Protein AF-A0AA42B301-F1 (afdb_monomer)

Foldseek 3Di:
DPPPLPAQFPVRVVVDPDPDHDHDWDFPDKDPVVPFWAWADLVPRDGWDDDDQWTADPVVRDTCNPVPCSVRTDIKTFIWTWIDDPPDIDIDTDIPVRVVVVVPDPPPD

InterPro domains:
  IPR012340 Nucleic acid-binding, OB-fold [G3DSA:2.40.50.140] (7-107)
  IPR012340 Nucleic acid-binding, OB-fold [SSF50249] (20-103)
  IPR013955 Replication factor A, C-terminal [PF08646] (23-102)

Secondary structure (DSSP, 8-state):
---------HHHHTT---S------EEEEE-GGG-SEEEE-TTT-PBPBS-TT--EETTTTEESTTTTSGGGPEEEE-EEEEEE-SS-EEEEEE-HHHHHHHHTS----

Sequence (109 aa):
VKYGMISITISMIVRAAANVIMCNATATNLLLDCGWYYQACPRCSKKVAGDSDDLWCTKCETKSHNNHVCYLIRCRFLVRFEVQDHTDTAIFVALDSEVQNLVRQPQLS

Organism: Papaver nudicaule (NCBI:txid74823)

Structure (mmCIF, N/CA/C/O backbone):
data_AF-A0AA42B301-F1
#
_entry.id   AF-A0AA42B301-F1
#
loop_
_atom_site.group_PDB
_atom_site.id
_atom_site.type_symbol
_atom_site.label_atom_id
_atom_site.label_alt_id
_atom_site.label_comp_id
_atom_site.label_asym_id
_atom_site.label_entity_id
_atom_site.label_seq_id
_atom_site.pdbx_PDB_ins_code
_atom_site.Cartn_x
_atom_site.Cartn_y
_atom_site.Cartn_z
_atom_site.occupancy
_atom_site.B_iso_or_equiv
_atom_site.auth_seq_id
_atom_site.auth_comp_id
_atom_site.auth_asym_id
_atom_site.auth_atom_id
_atom_site.pdbx_PDB_model_num
ATOM 1 N N . VAL A 1 1 ? -32.613 5.844 1.150 1.00 37.06 1 VAL A N 1
ATOM 2 C CA . VAL A 1 1 ? -32.156 4.643 1.887 1.00 37.06 1 VAL A CA 1
ATOM 3 C C . VAL A 1 1 ? -31.275 5.122 3.032 1.00 37.06 1 VAL A C 1
ATOM 5 O O . VAL A 1 1 ? -30.225 5.685 2.760 1.00 37.06 1 VAL A O 1
ATOM 8 N N . LYS A 1 2 ? -31.735 5.039 4.288 1.00 34.16 2 LYS A N 1
ATOM 9 C CA . LYS A 1 2 ? -30.883 5.333 5.450 1.00 34.16 2 LYS A CA 1
ATOM 10 C C . LYS A 1 2 ? -29.973 4.122 5.631 1.00 34.16 2 LYS A C 1
ATOM 12 O O . LYS A 1 2 ? -30.448 3.088 6.089 1.00 34.16 2 LYS A O 1
ATOM 17 N N . TYR A 1 3 ? -28.714 4.214 5.214 1.00 45.25 3 TYR A N 1
ATOM 18 C CA . TYR A 1 3 ? -27.721 3.227 5.622 1.00 45.25 3 TYR A CA 1
ATOM 19 C C . TYR A 1 3 ? -27.579 3.365 7.138 1.00 45.25 3 TYR A C 1
ATOM 21 O O . TYR A 1 3 ? -27.012 4.340 7.625 1.00 45.25 3 TYR A O 1
ATOM 29 N N . GLY A 1 4 ? -28.181 2.445 7.891 1.00 44.12 4 GLY A N 1
ATOM 30 C CA . GLY A 1 4 ? -27.814 2.255 9.285 1.00 44.12 4 GLY A CA 1
ATOM 31 C C . GLY A 1 4 ? -26.350 1.851 9.278 1.00 44.12 4 GLY A C 1
ATOM 32 O O . GLY A 1 4 ? -26.024 0.736 8.883 1.00 44.12 4 GLY A O 1
ATOM 33 N N . MET A 1 5 ? -25.468 2.792 9.598 1.00 48.50 5 MET A N 1
ATOM 34 C CA . MET A 1 5 ? -24.037 2.552 9.678 1.00 48.50 5 MET A CA 1
ATOM 35 C C . MET A 1 5 ? -23.813 1.701 10.928 1.00 48.50 5 MET A C 1
ATOM 37 O O . MET A 1 5 ? -23.616 2.220 12.023 1.00 48.50 5 MET A O 1
ATOM 41 N N . ILE A 1 6 ? -23.958 0.382 10.788 1.00 57.16 6 ILE A N 1
ATOM 42 C CA . ILE A 1 6 ? -23.476 -0.558 11.794 1.00 57.16 6 ILE A CA 1
ATOM 43 C C . ILE A 1 6 ? -21.975 -0.288 11.855 1.00 57.16 6 ILE A C 1
ATOM 45 O O . ILE A 1 6 ? -21.273 -0.527 10.875 1.00 57.16 6 ILE A O 1
ATOM 49 N N . SER A 1 7 ? -21.507 0.317 12.946 1.00 64.69 7 SER A N 1
ATOM 50 C CA . SER A 1 7 ? -20.090 0.617 13.133 1.00 64.69 7 SER A CA 1
ATOM 51 C C . SER A 1 7 ? -19.358 -0.706 13.327 1.00 64.69 7 SER A C 1
ATOM 53 O O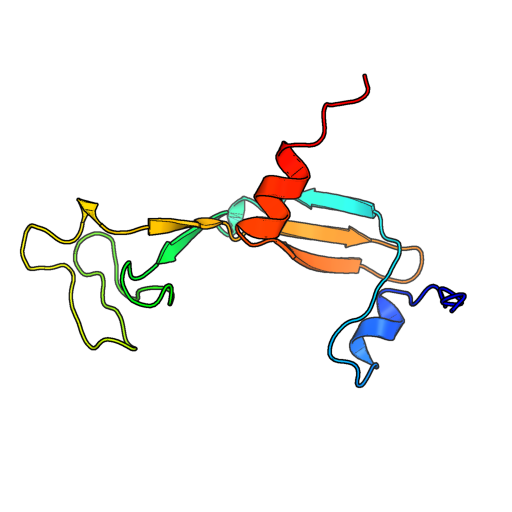 . SER A 1 7 ? -19.299 -1.226 14.438 1.00 64.69 7 SER A O 1
ATOM 55 N N . ILE A 1 8 ? -18.875 -1.287 12.231 1.00 78.81 8 ILE A N 1
ATOM 56 C CA . ILE A 1 8 ? -18.087 -2.517 12.255 1.00 78.81 8 ILE A CA 1
ATOM 57 C C . ILE A 1 8 ? -16.704 -2.157 12.797 1.00 78.81 8 ILE A C 1
ATOM 59 O O . ILE A 1 8 ? -16.091 -1.195 12.336 1.00 78.81 8 ILE A O 1
ATOM 63 N N . THR A 1 9 ? -16.238 -2.897 13.799 1.00 86.06 9 THR A N 1
ATOM 64 C CA . THR A 1 9 ? -14.923 -2.698 14.418 1.00 86.06 9 THR A CA 1
ATOM 65 C C . THR A 1 9 ? -13.843 -3.481 13.678 1.00 86.06 9 THR A C 1
ATOM 67 O O . THR A 1 9 ? -14.140 -4.419 12.932 1.00 86.06 9 THR A O 1
ATOM 70 N N . ILE A 1 10 ? -12.576 -3.136 13.893 1.00 86.75 10 ILE A N 1
ATOM 71 C CA . ILE A 1 10 ? -11.428 -3.788 13.252 1.00 86.75 10 ILE A CA 1
ATOM 72 C C . ILE A 1 10 ? -11.426 -5.297 13.532 1.00 86.75 10 ILE A C 1
ATOM 74 O O . ILE A 1 10 ? -11.303 -6.099 12.604 1.00 86.75 10 ILE A O 1
ATOM 78 N N . SER A 1 11 ? -11.687 -5.702 14.776 1.00 84.88 11 SER A N 1
ATOM 79 C CA . SER A 1 11 ? -11.802 -7.119 15.164 1.00 84.88 11 SER A CA 1
ATOM 80 C C . SER A 1 11 ? -12.920 -7.885 14.434 1.00 84.88 11 SER A C 1
ATOM 82 O O . SER A 1 11 ? -12.866 -9.113 14.317 1.00 84.88 11 SER A O 1
ATOM 84 N N . MET A 1 12 ? -13.940 -7.191 13.919 1.00 83.12 12 MET A N 1
ATOM 85 C CA . MET A 1 12 ? -15.030 -7.788 13.143 1.00 83.12 12 MET A CA 1
ATOM 86 C C . MET A 1 12 ? -14.708 -7.871 11.645 1.00 83.12 12 MET A C 1
ATOM 88 O O . MET A 1 12 ? -15.212 -8.781 10.983 1.00 83.12 12 MET A O 1
ATOM 92 N N . ILE A 1 13 ? -13.846 -6.991 11.112 1.00 82.75 13 ILE A N 1
ATOM 93 C CA . ILE A 1 13 ? -13.430 -7.002 9.695 1.00 82.75 13 ILE A CA 1
ATOM 94 C C . ILE A 1 13 ? -12.852 -8.366 9.317 1.00 82.75 13 ILE A C 1
ATOM 96 O O . ILE A 1 13 ? -13.240 -8.935 8.299 1.00 82.75 13 ILE A O 1
ATOM 100 N N . VAL A 1 14 ? -11.986 -8.936 10.159 1.00 70.19 14 VAL A N 1
ATOM 101 C CA . VAL A 1 14 ? -11.309 -10.214 9.865 1.00 70.19 14 VAL A CA 1
ATOM 102 C C . VAL A 1 14 ? -12.261 -11.412 9.778 1.00 70.19 14 VAL A C 1
ATOM 104 O O . VAL A 1 14 ? -11.879 -12.469 9.284 1.00 70.19 14 VAL A O 1
ATOM 107 N N . ARG A 1 15 ? -13.502 -11.267 10.260 1.00 77.00 15 ARG A N 1
ATOM 108 C CA . ARG A 1 15 ? -14.519 -12.331 10.293 1.00 77.00 15 ARG A CA 1
ATOM 109 C C . ARG A 1 15 ? -15.621 -12.139 9.256 1.00 77.00 15 ARG A C 1
ATOM 111 O O . ARG A 1 15 ? -16.510 -12.981 9.144 1.00 77.00 15 ARG A O 1
ATOM 118 N N . ALA A 1 16 ? -15.612 -11.021 8.542 1.00 78.31 16 ALA A N 1
ATOM 119 C CA . ALA A 1 16 ? -16.691 -10.648 7.650 1.00 78.31 16 ALA A CA 1
ATOM 120 C C . ALA A 1 16 ? -16.506 -11.246 6.248 1.00 78.31 16 ALA A C 1
ATOM 122 O O . ALA A 1 16 ? -15.419 -11.237 5.680 1.00 78.31 16 ALA A O 1
ATOM 123 N N . ALA A 1 17 ? -17.607 -11.712 5.656 1.00 76.25 17 ALA A N 1
ATOM 124 C CA . ALA A 1 17 ? -17.660 -12.219 4.282 1.00 76.25 17 ALA A CA 1
ATOM 125 C C . ALA A 1 17 ? -18.121 -11.133 3.287 1.00 76.25 17 ALA A C 1
ATOM 127 O O . ALA A 1 17 ? -18.932 -11.393 2.399 1.00 76.25 17 ALA A O 1
ATOM 128 N N . ALA A 1 18 ? -17.664 -9.891 3.475 1.00 78.00 18 ALA A N 1
ATOM 129 C CA . ALA A 1 18 ? -18.046 -8.744 2.652 1.00 78.00 18 ALA A CA 1
ATOM 130 C C . ALA A 1 18 ? -16.843 -8.189 1.881 1.00 78.00 18 ALA A C 1
ATOM 132 O O . ALA A 1 18 ? -15.738 -8.111 2.409 1.00 78.00 18 ALA A O 1
ATOM 133 N N . ASN A 1 19 ? -17.079 -7.753 0.641 1.00 78.50 19 ASN A N 1
ATOM 134 C CA . ASN A 1 19 ? -16.034 -7.189 -0.221 1.00 78.50 19 ASN A CA 1
ATOM 135 C C . ASN A 1 19 ? -15.636 -5.757 0.172 1.00 78.50 19 ASN A C 1
ATOM 137 O O . ASN A 1 19 ? -14.534 -5.320 -0.146 1.00 78.50 19 ASN A O 1
ATOM 141 N N . VAL A 1 20 ? -16.540 -5.016 0.823 1.00 82.44 20 VAL A N 1
ATOM 142 C CA . VAL A 1 20 ? -16.304 -3.648 1.302 1.00 82.44 20 VAL A CA 1
ATOM 143 C C . VAL A 1 20 ? -16.942 -3.501 2.675 1.00 82.44 20 VAL A C 1
ATOM 145 O O . VAL A 1 20 ? -18.124 -3.795 2.852 1.00 82.44 20 VAL A O 1
ATOM 148 N N . ILE A 1 21 ? -16.150 -3.041 3.638 1.00 85.38 21 ILE A N 1
ATOM 149 C CA . ILE A 1 21 ? -16.554 -2.825 5.026 1.00 85.38 21 ILE A CA 1
ATOM 150 C C . ILE A 1 21 ? -16.103 -1.426 5.421 1.00 85.38 21 ILE A C 1
ATOM 152 O O . ILE A 1 21 ? -14.990 -1.019 5.098 1.00 85.38 21 ILE A O 1
ATOM 156 N N . MET A 1 22 ? -16.972 -0.693 6.111 1.00 84.38 22 MET A N 1
ATOM 157 C CA . MET A 1 22 ? -16.648 0.617 6.663 1.00 84.38 22 MET A CA 1
ATOM 158 C C . MET A 1 22 ? -16.508 0.492 8.177 1.00 84.38 22 MET A C 1
ATOM 160 O O . MET A 1 22 ? -17.410 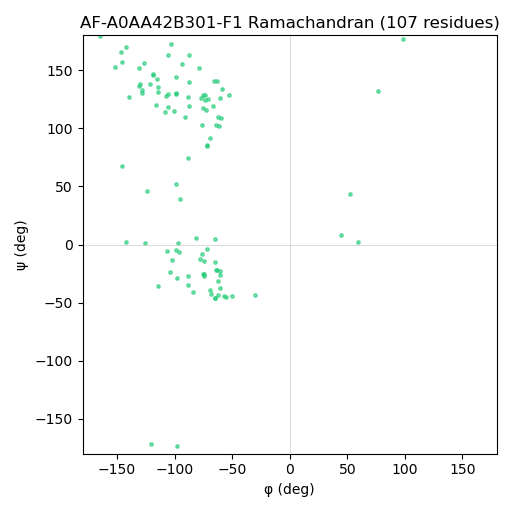-0.018 8.840 1.00 84.38 22 MET A O 1
ATOM 164 N N . CYS A 1 23 ? -15.391 0.976 8.707 1.00 87.75 23 CYS A N 1
ATOM 165 C CA . CYS A 1 23 ? -15.142 1.095 10.137 1.00 87.75 23 CYS A CA 1
ATOM 166 C C . CYS A 1 23 ? -14.742 2.531 10.473 1.00 87.75 23 CYS A C 1
ATOM 168 O O . CYS A 1 23 ? -14.229 3.257 9.620 1.00 87.75 23 CYS A O 1
ATOM 170 N N . ASN A 1 24 ? -14.950 2.924 11.727 1.00 90.31 24 ASN A N 1
ATOM 171 C CA . ASN A 1 24 ? -14.403 4.164 12.259 1.00 90.31 24 ASN A CA 1
ATOM 172 C C . ASN A 1 24 ? -13.158 3.836 13.089 1.00 90.31 24 ASN A C 1
ATOM 174 O O . ASN A 1 24 ? -13.268 3.151 14.105 1.00 90.31 24 ASN A O 1
ATOM 178 N N . ALA A 1 25 ? -11.996 4.300 12.642 1.00 91.62 25 ALA A N 1
ATOM 179 C CA . ALA A 1 25 ? -10.706 4.034 13.265 1.00 91.62 25 ALA A CA 1
ATOM 180 C C . ALA A 1 25 ? -9.787 5.251 13.113 1.00 91.62 25 ALA A C 1
ATOM 182 O O . ALA A 1 25 ? -9.952 6.055 12.193 1.00 91.62 25 ALA A O 1
ATOM 183 N N . THR A 1 26 ? -8.801 5.361 13.997 1.00 93.94 26 THR A N 1
ATOM 184 C CA . THR A 1 26 ? -7.795 6.425 13.972 1.00 93.94 26 THR A CA 1
ATOM 185 C C . THR A 1 26 ? -6.522 5.902 13.324 1.00 93.94 26 THR A C 1
ATOM 187 O O . THR A 1 26 ? -6.018 4.856 13.725 1.00 93.94 26 THR A O 1
ATOM 190 N N . ALA A 1 27 ? -5.972 6.630 12.351 1.00 93.44 27 ALA A N 1
ATOM 191 C CA . ALA A 1 27 ? -4.620 6.368 11.864 1.00 93.44 27 ALA A CA 1
ATOM 192 C C . ALA A 1 27 ? -3.607 6.822 12.924 1.00 93.44 27 ALA A C 1
ATOM 194 O O . ALA A 1 27 ? -3.537 8.009 13.242 1.00 93.44 27 ALA A O 1
ATOM 195 N N . THR A 1 28 ? -2.853 5.883 13.489 1.00 96.25 28 THR A N 1
ATOM 196 C CA . THR A 1 28 ? -1.906 6.137 14.586 1.00 96.25 28 THR A CA 1
ATOM 197 C C . THR A 1 28 ? -0.476 6.294 14.093 1.00 96.25 28 THR A C 1
ATOM 199 O O . THR A 1 28 ? 0.302 7.018 14.712 1.00 96.25 28 THR A O 1
ATOM 202 N N . ASN A 1 29 ? -0.124 5.653 12.974 1.00 94.06 29 ASN A N 1
ATOM 203 C CA . ASN A 1 29 ? 1.232 5.690 12.440 1.00 94.06 29 ASN A CA 1
ATOM 204 C C . ASN A 1 29 ? 1.284 5.523 10.912 1.00 94.06 29 ASN A C 1
ATOM 206 O O . ASN A 1 29 ? 0.426 4.876 10.305 1.00 94.06 29 ASN A O 1
ATOM 210 N N . LEU A 1 30 ? 2.332 6.077 10.297 1.00 93.06 30 LEU A N 1
ATOM 211 C CA . LEU A 1 30 ? 2.645 5.955 8.875 1.00 93.06 30 LEU A CA 1
ATOM 212 C C . LEU A 1 30 ? 3.872 5.053 8.691 1.00 93.06 30 LEU A C 1
ATOM 214 O O . LEU A 1 30 ? 4.984 5.414 9.072 1.00 93.06 30 LEU A O 1
ATOM 218 N N . LEU A 1 31 ? 3.695 3.890 8.066 1.00 93.44 31 LEU A N 1
ATOM 219 C CA . LEU A 1 31 ? 4.753 2.880 7.946 1.00 93.44 31 LEU A CA 1
ATOM 220 C C . LEU A 1 31 ? 5.610 3.116 6.689 1.00 93.44 31 LEU A C 1
ATOM 222 O O . LEU A 1 31 ? 5.478 2.412 5.683 1.00 93.44 31 LEU A O 1
ATOM 226 N N . LEU A 1 32 ? 6.474 4.134 6.732 1.00 88.38 32 LEU A N 1
ATOM 227 C CA . LEU A 1 32 ? 7.317 4.539 5.596 1.00 88.38 32 LEU A CA 1
ATOM 228 C C . LEU A 1 32 ? 8.504 3.601 5.329 1.00 88.38 32 LEU A C 1
ATOM 230 O O . LEU A 1 32 ? 8.913 3.468 4.173 1.00 88.38 32 LEU A O 1
ATOM 234 N N . ASP A 1 33 ? 9.008 2.909 6.354 1.00 89.44 33 ASP A N 1
ATOM 235 C CA . ASP A 1 33 ? 10.180 2.020 6.252 1.00 89.44 33 ASP A CA 1
ATOM 236 C C . ASP A 1 33 ? 9.945 0.822 5.318 1.00 89.44 33 ASP A C 1
ATOM 238 O O . ASP A 1 33 ? 10.877 0.252 4.757 1.00 89.44 33 ASP A O 1
ATOM 242 N N . CYS A 1 34 ? 8.681 0.458 5.081 1.00 82.25 34 CYS A N 1
ATOM 243 C CA . CYS A 1 34 ? 8.295 -0.594 4.138 1.00 82.25 34 CYS A CA 1
ATOM 244 C C . CYS A 1 34 ? 8.244 -0.123 2.669 1.00 82.25 34 CYS A C 1
ATOM 246 O O . CYS A 1 34 ? 7.776 -0.871 1.801 1.00 82.25 34 CYS A O 1
ATOM 248 N N . GLY A 1 35 ? 8.660 1.116 2.394 1.00 87.88 35 GLY A N 1
ATOM 249 C CA . GLY A 1 35 ? 8.496 1.786 1.109 1.00 87.88 35 GLY A CA 1
ATOM 250 C C . GLY A 1 35 ? 7.064 2.286 0.898 1.00 87.88 35 GLY A C 1
ATOM 251 O O . GLY A 1 35 ? 6.089 1.551 1.071 1.00 87.88 35 GLY A O 1
ATOM 252 N N . TRP A 1 36 ? 6.942 3.547 0.482 1.00 91.31 36 TRP A N 1
ATOM 253 C CA . TRP A 1 36 ? 5.665 4.252 0.284 1.00 91.31 36 TRP A CA 1
ATOM 254 C C . TRP A 1 36 ? 5.177 4.256 -1.173 1.00 91.31 36 TRP A C 1
ATOM 256 O O . TRP A 1 36 ? 4.122 4.813 -1.486 1.00 91.31 36 TRP A O 1
ATOM 266 N N . TYR A 1 37 ? 5.930 3.623 -2.072 1.00 91.44 37 TYR A N 1
ATOM 267 C CA . TYR A 1 37 ? 5.571 3.462 -3.474 1.00 91.44 37 TYR A CA 1
ATOM 268 C C . TYR A 1 37 ? 6.079 2.130 -4.028 1.00 91.44 37 TYR A C 1
ATOM 270 O O . TYR A 1 37 ? 6.931 1.461 -3.442 1.00 91.44 37 TYR A O 1
ATOM 278 N N . TYR A 1 38 ? 5.559 1.748 -5.190 1.00 89.94 38 TYR A N 1
ATOM 279 C CA . TYR A 1 38 ? 6.124 0.684 -6.009 1.00 89.94 38 TYR A CA 1
ATOM 280 C C . TYR A 1 38 ? 6.276 1.142 -7.455 1.00 89.94 38 TYR A C 1
ATOM 282 O O . TYR A 1 38 ? 5.529 1.986 -7.954 1.00 89.94 38 TYR A O 1
ATOM 290 N N . GLN A 1 39 ? 7.248 0.550 -8.138 1.00 88.88 39 GLN A N 1
ATOM 291 C CA . GLN A 1 39 ? 7.416 0.704 -9.573 1.00 88.88 39 GLN A CA 1
ATOM 292 C C . GLN A 1 39 ? 6.384 -0.161 -10.297 1.00 88.88 39 GLN A C 1
ATOM 294 O O . GLN A 1 39 ? 6.265 -1.367 -10.051 1.00 88.88 39 GLN A O 1
ATOM 299 N N . ALA A 1 40 ? 5.617 0.457 -11.189 1.00 89.00 40 ALA A N 1
ATOM 300 C CA . ALA A 1 40 ? 4.547 -0.195 -11.924 1.00 89.00 40 ALA A CA 1
ATOM 301 C C . ALA A 1 40 ? 4.799 -0.174 -13.430 1.00 89.00 40 ALA A C 1
ATOM 303 O O . ALA A 1 40 ? 5.305 0.800 -13.993 1.00 89.00 40 ALA A O 1
ATOM 304 N N . CYS A 1 41 ? 4.362 -1.238 -14.101 1.00 86.44 41 CYS A N 1
ATOM 305 C CA . CYS A 1 41 ? 4.369 -1.305 -15.552 1.00 86.44 41 CYS A CA 1
ATOM 306 C C . CYS A 1 41 ? 3.487 -0.181 -16.129 1.00 86.44 41 CYS A C 1
ATOM 308 O O . CYS A 1 41 ? 2.298 -0.124 -15.796 1.00 86.44 41 CYS A O 1
ATOM 310 N N . PRO A 1 42 ? 3.995 0.668 -17.042 1.00 82.75 42 PRO A N 1
ATOM 311 C CA . PRO A 1 42 ? 3.209 1.758 -17.625 1.00 82.75 42 PRO A CA 1
ATOM 312 C C . PRO A 1 42 ? 1.973 1.276 -18.392 1.00 82.75 42 PRO A C 1
ATOM 314 O O . PRO A 1 42 ? 0.995 2.016 -18.492 1.00 82.75 42 PRO A O 1
ATOM 317 N N . ARG A 1 43 ? 2.008 0.041 -18.914 1.00 84.25 43 ARG A N 1
ATOM 318 C CA . ARG A 1 43 ? 0.940 -0.546 -19.730 1.00 84.25 43 ARG A CA 1
ATOM 319 C C . ARG A 1 43 ? -0.186 -1.165 -18.904 1.00 84.25 43 ARG A C 1
ATOM 321 O O . ARG A 1 43 ? -1.342 -1.033 -19.281 1.00 84.25 43 ARG A O 1
ATOM 328 N N . CYS A 1 44 ? 0.135 -1.865 -17.813 1.00 87.31 44 CYS A N 1
ATOM 329 C CA . CYS A 1 44 ? -0.858 -2.646 -17.059 1.00 87.31 44 CYS A CA 1
ATOM 330 C C . CYS A 1 44 ? -0.950 -2.318 -15.562 1.00 87.31 44 CYS A C 1
ATOM 332 O O . CYS A 1 44 ? -1.713 -2.972 -14.855 1.00 87.31 44 CYS A O 1
ATOM 334 N N . SER A 1 45 ? -0.163 -1.356 -15.070 1.00 86.88 45 SER A N 1
ATOM 335 C CA . SER A 1 45 ? -0.069 -0.937 -13.662 1.00 86.88 45 SER A CA 1
ATOM 336 C C . SER A 1 45 ? 0.350 -2.028 -12.664 1.00 86.88 45 SER A C 1
ATOM 338 O O . SER A 1 45 ? 0.462 -1.747 -11.475 1.00 86.88 45 SER A O 1
ATOM 340 N N . LYS A 1 46 ? 0.637 -3.260 -13.110 1.00 88.62 46 LYS A N 1
ATOM 341 C CA . LYS A 1 46 ? 1.168 -4.314 -12.236 1.00 88.62 46 LYS A CA 1
ATOM 342 C C . LYS A 1 46 ? 2.563 -3.928 -11.741 1.00 88.62 46 LYS A C 1
ATOM 344 O O . LYS A 1 46 ? 3.366 -3.423 -12.531 1.00 88.62 46 LYS A O 1
ATOM 349 N N . LYS A 1 47 ? 2.855 -4.219 -10.468 1.00 89.38 47 LYS A N 1
ATOM 350 C CA . LYS A 1 47 ? 4.202 -4.101 -9.894 1.00 89.38 47 LYS A CA 1
ATOM 351 C C . LYS A 1 47 ? 5.211 -4.870 -10.754 1.00 89.38 47 LYS A C 1
ATOM 353 O O . LYS A 1 47 ? 4.968 -6.031 -11.094 1.00 89.38 47 LYS A O 1
ATOM 358 N N . VAL A 1 48 ? 6.299 -4.206 -11.134 1.00 89.31 48 VAL A N 1
ATOM 359 C CA . VAL A 1 48 ? 7.416 -4.847 -11.843 1.00 89.31 48 VAL A CA 1
ATOM 360 C C . VAL A 1 48 ? 8.296 -5.619 -10.857 1.00 89.31 48 VAL A C 1
ATOM 362 O O . VAL A 1 48 ? 8.322 -5.309 -9.667 1.00 89.31 48 VAL A O 1
ATOM 365 N N . ALA A 1 49 ? 8.954 -6.664 -11.347 1.00 88.56 49 ALA A N 1
ATOM 366 C CA . ALA A 1 49 ? 9.938 -7.455 -10.611 1.00 88.56 49 ALA A CA 1
ATOM 367 C C . ALA A 1 49 ? 11.353 -7.122 -11.103 1.00 88.56 49 ALA A C 1
ATOM 369 O O . ALA A 1 49 ? 11.487 -6.606 -12.209 1.00 88.56 49 ALA A O 1
ATOM 370 N N . GLY A 1 50 ? 12.373 -7.476 -10.325 1.00 83.19 50 GLY A N 1
ATOM 371 C CA . GLY A 1 50 ? 13.774 -7.171 -10.626 1.00 83.19 50 GLY A CA 1
ATOM 372 C C . GLY A 1 50 ? 14.280 -5.940 -9.878 1.00 83.19 50 GLY A C 1
ATOM 373 O O . GLY A 1 50 ? 13.518 -5.288 -9.161 1.00 83.19 50 GLY A O 1
ATOM 374 N N . ASP A 1 51 ? 15.564 -5.657 -10.064 1.00 73.62 51 ASP A N 1
ATOM 375 C CA . ASP A 1 51 ? 16.264 -4.527 -9.454 1.00 73.62 51 ASP A CA 1
ATOM 376 C C . ASP A 1 51 ? 16.457 -3.399 -10.473 1.00 73.62 51 ASP A C 1
ATOM 378 O O . ASP A 1 51 ? 16.140 -3.565 -11.648 1.00 73.62 51 ASP A O 1
ATOM 382 N N . SER A 1 52 ? 16.945 -2.249 -10.006 1.00 67.25 52 SER A N 1
ATOM 383 C CA . SER A 1 52 ? 17.002 -0.930 -10.662 1.00 67.25 52 SER A CA 1
ATOM 384 C C . SER A 1 52 ? 17.125 -0.913 -12.194 1.00 67.25 52 SER A C 1
ATOM 386 O O . SER A 1 52 ? 16.416 -0.141 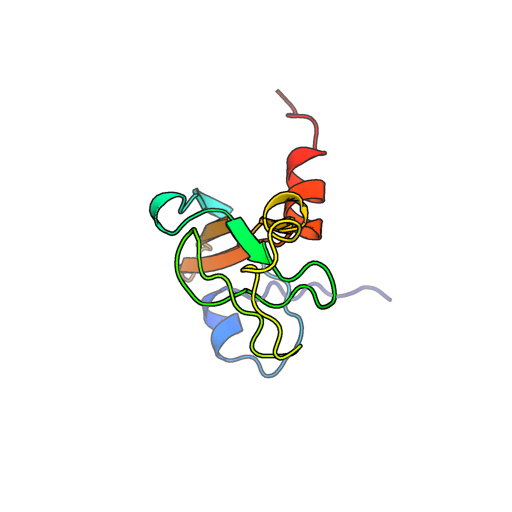-12.840 1.00 67.25 52 SER A O 1
ATOM 388 N N . ASP A 1 53 ? 17.977 -1.764 -12.770 1.00 69.88 53 ASP A N 1
ATOM 389 C CA . ASP A 1 53 ? 18.290 -1.774 -14.204 1.00 69.88 53 ASP A CA 1
ATOM 390 C C . ASP A 1 53 ? 17.582 -2.894 -14.999 1.00 69.88 53 ASP A C 1
ATOM 392 O O . ASP A 1 53 ? 17.483 -2.824 -16.226 1.00 69.88 53 ASP A O 1
ATOM 396 N N . ASP A 1 54 ? 16.994 -3.879 -14.314 1.00 76.88 54 ASP A N 1
ATOM 397 C CA . ASP A 1 54 ? 16.432 -5.112 -14.885 1.00 76.88 54 ASP A CA 1
ATOM 398 C C . ASP A 1 54 ? 14.956 -5.323 -14.510 1.00 76.88 54 ASP A C 1
ATOM 400 O O . ASP A 1 54 ? 14.495 -6.407 -14.137 1.00 76.88 54 ASP A O 1
ATOM 404 N N . LEU A 1 55 ? 14.169 -4.259 -14.643 1.00 82.56 55 LEU A N 1
ATOM 405 C CA . LEU A 1 55 ? 12.756 -4.277 -14.301 1.00 82.56 55 LEU A CA 1
ATOM 406 C C . LEU A 1 55 ? 11.929 -5.017 -15.361 1.00 82.56 55 LEU A C 1
ATOM 408 O O . LEU A 1 55 ? 11.965 -4.741 -16.560 1.00 82.56 55 LEU A O 1
ATOM 412 N N . TRP A 1 56 ? 11.125 -5.969 -14.902 1.00 85.31 56 TRP A N 1
ATOM 413 C CA . TRP A 1 56 ? 10.342 -6.881 -15.727 1.00 85.31 56 TRP A CA 1
ATOM 414 C C . TRP A 1 56 ? 8.876 -6.883 -15.311 1.00 85.31 56 TRP A C 1
ATOM 416 O O . TRP A 1 56 ? 8.521 -7.072 -14.144 1.00 85.31 56 TRP A O 1
ATOM 426 N N . CYS A 1 57 ? 7.985 -6.733 -16.289 1.00 88.19 57 CYS A N 1
ATOM 427 C CA . CYS A 1 57 ? 6.567 -6.951 -16.061 1.00 88.19 57 CYS A CA 1
ATOM 428 C C . CYS A 1 57 ? 6.196 -8.405 -16.354 1.00 88.19 57 CYS A C 1
ATOM 430 O O . CYS A 1 57 ? 6.069 -8.794 -17.511 1.00 88.19 57 CYS A O 1
ATOM 432 N N . THR A 1 58 ? 5.882 -9.170 -15.310 1.00 89.38 58 THR A N 1
ATOM 433 C CA . THR A 1 58 ? 5.436 -10.572 -15.432 1.00 89.38 58 THR A CA 1
ATOM 434 C C . THR A 1 58 ? 4.116 -10.755 -16.176 1.00 89.38 58 THR A C 1
ATOM 436 O O . THR A 1 58 ? 3.841 -11.843 -16.652 1.00 89.38 58 THR A O 1
ATOM 439 N N . LYS A 1 59 ? 3.272 -9.718 -16.259 1.00 87.88 59 LYS A N 1
ATOM 440 C CA . LYS A 1 59 ? 1.979 -9.787 -16.962 1.00 87.88 59 LYS A CA 1
ATOM 441 C C . LYS A 1 59 ? 2.090 -9.438 -18.446 1.00 87.88 59 LYS A C 1
ATOM 443 O O . LYS A 1 59 ? 1.321 -9.954 -19.243 1.00 87.88 59 LYS A O 1
ATOM 448 N N . CYS A 1 60 ? 2.977 -8.510 -18.797 1.00 86.69 60 CYS A N 1
ATOM 449 C CA . CYS A 1 60 ? 3.189 -8.092 -20.186 1.00 86.69 60 CYS A CA 1
ATOM 450 C C . CYS A 1 60 ? 4.355 -8.822 -20.850 1.00 86.69 60 CYS A C 1
ATOM 452 O O . CYS A 1 60 ? 4.597 -8.596 -22.030 1.00 86.69 60 CYS A O 1
ATOM 454 N N . GLU A 1 61 ? 5.095 -9.619 -20.083 1.00 85.56 61 GLU A N 1
ATOM 455 C CA . GLU A 1 61 ? 6.287 -10.334 -20.526 1.00 85.56 61 GLU A CA 1
ATOM 456 C C . GLU A 1 61 ? 7.306 -9.404 -21.210 1.00 85.56 61 GLU A C 1
ATOM 458 O O . GLU A 1 61 ? 7.860 -9.698 -22.264 1.00 85.56 61 GLU A O 1
ATOM 463 N N . THR A 1 62 ? 7.531 -8.223 -20.623 1.00 77.81 62 THR A N 1
ATOM 464 C CA . THR A 1 62 ? 8.404 -7.179 -21.190 1.00 77.81 62 THR A CA 1
ATOM 465 C C . THR A 1 62 ? 9.437 -6.702 -20.165 1.00 77.81 62 THR A C 1
ATOM 467 O O . THR A 1 62 ? 9.071 -6.412 -19.020 1.00 77.81 62 THR A O 1
ATOM 470 N N . LYS A 1 63 ? 10.713 -6.605 -20.5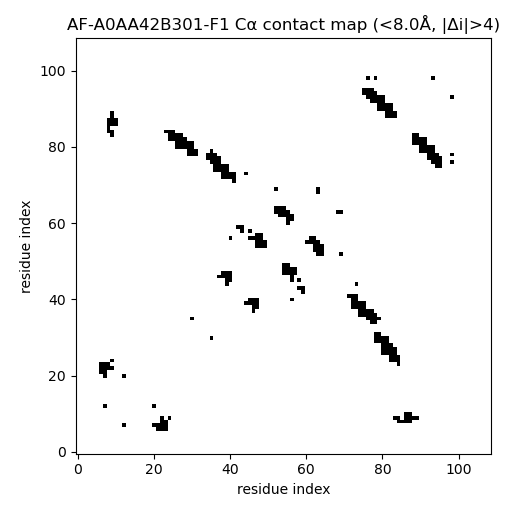78 1.00 73.00 63 LYS A N 1
ATOM 471 C CA . LYS A 1 63 ? 11.840 -6.061 -19.790 1.00 73.00 63 LYS A CA 1
ATOM 472 C C . LYS A 1 63 ? 12.066 -4.572 -20.074 1.00 73.00 63 LYS A C 1
ATOM 474 O O . LYS A 1 63 ? 11.749 -4.093 -21.161 1.00 73.00 63 LYS A O 1
ATOM 479 N N . SER A 1 64 ? 12.666 -3.859 -19.123 1.00 64.69 64 SER A N 1
ATOM 480 C CA . SER A 1 64 ? 13.043 -2.447 -19.253 1.00 64.69 64 SER A CA 1
ATOM 481 C C . SER A 1 64 ? 14.313 -2.197 -20.076 1.00 64.69 64 SER A C 1
ATOM 483 O O . SER A 1 64 ? 14.551 -1.061 -20.481 1.00 64.69 64 SER A O 1
ATOM 485 N N . HIS A 1 65 ? 15.091 -3.246 -20.366 1.00 53.34 65 HIS A N 1
ATOM 486 C CA . HIS A 1 65 ? 16.471 -3.203 -20.879 1.00 53.34 65 HIS A CA 1
ATOM 487 C C . HIS A 1 65 ? 16.658 -2.603 -22.294 1.00 53.34 65 HIS A C 1
ATOM 489 O O . HIS A 1 65 ? 17.762 -2.557 -22.830 1.00 53.34 65 HIS A O 1
ATOM 495 N N . ASN A 1 66 ? 15.598 -2.086 -22.916 1.00 51.44 66 ASN A N 1
ATOM 496 C CA . ASN A 1 66 ? 15.650 -1.502 -24.254 1.00 51.44 66 ASN A CA 1
ATOM 497 C C . ASN A 1 66 ? 15.752 0.028 -24.176 1.00 51.44 66 ASN A C 1
ATOM 499 O O . ASN A 1 66 ? 14.906 0.695 -24.756 1.00 51.44 66 ASN A O 1
ATOM 503 N N . ASN A 1 67 ? 16.706 0.575 -23.407 1.00 44.12 67 ASN A N 1
ATOM 504 C CA . ASN A 1 67 ? 17.174 1.983 -23.363 1.00 44.12 67 ASN A CA 1
ATOM 505 C C . ASN A 1 67 ? 16.123 3.136 -23.364 1.00 44.12 67 ASN A C 1
ATOM 507 O O . ASN A 1 67 ? 16.474 4.304 -23.472 1.00 44.12 67 ASN A O 1
ATOM 511 N N . HIS A 1 68 ? 14.830 2.832 -23.245 1.00 47.47 68 HIS A N 1
ATOM 512 C CA . HIS A 1 68 ?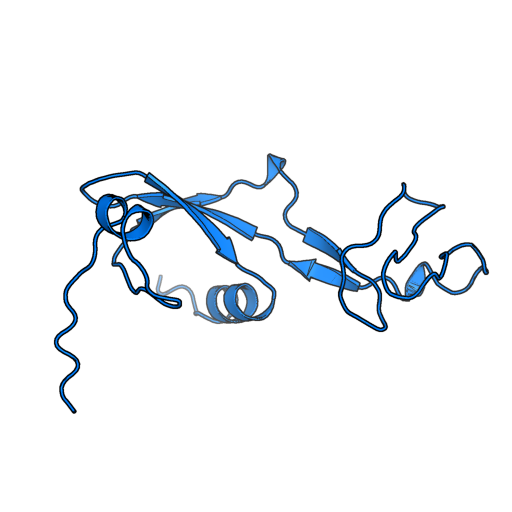 13.693 3.746 -23.401 1.00 47.47 68 HIS A CA 1
ATOM 513 C C . HIS A 1 68 ? 12.571 3.455 -22.391 1.00 47.47 68 HIS A C 1
ATOM 515 O O . HIS A 1 68 ? 11.533 4.108 -22.426 1.00 47.47 68 HIS A O 1
ATOM 521 N N . VAL A 1 69 ? 12.733 2.482 -21.487 1.00 50.16 69 VAL A N 1
ATOM 522 C CA . VAL A 1 69 ? 11.653 2.074 -20.567 1.00 50.16 69 VAL A CA 1
ATOM 523 C C . VAL A 1 69 ? 11.857 2.609 -19.148 1.00 50.16 69 VAL A C 1
ATOM 525 O O . VAL A 1 69 ? 10.864 2.816 -18.454 1.00 50.16 69 VAL A O 1
ATOM 528 N N . CYS A 1 70 ? 13.087 2.939 -18.729 1.00 47.91 70 CYS A N 1
ATOM 529 C CA . CYS A 1 70 ? 13.328 3.502 -17.392 1.00 47.91 70 CYS A CA 1
ATOM 530 C C . CYS A 1 70 ? 12.627 4.855 -17.172 1.00 47.91 70 CYS A C 1
ATOM 532 O O . CYS A 1 70 ? 12.145 5.104 -16.072 1.00 47.91 70 CYS A O 1
ATOM 534 N N . TYR A 1 71 ? 12.450 5.685 -18.212 1.00 51.09 71 TYR A N 1
ATOM 535 C CA . TYR A 1 71 ? 11.691 6.943 -18.088 1.00 51.09 71 TYR A CA 1
ATOM 536 C C . TYR A 1 71 ? 10.163 6.741 -18.008 1.00 51.09 71 TYR A C 1
ATOM 538 O O . TYR A 1 71 ? 9.434 7.662 -17.646 1.00 51.09 71 TYR A O 1
ATOM 546 N N . LEU A 1 72 ? 9.660 5.548 -18.349 1.00 57.47 72 LEU A N 1
ATOM 547 C CA . LEU A 1 72 ? 8.226 5.239 -18.385 1.00 57.47 72 LEU A CA 1
ATOM 548 C C . LEU A 1 72 ? 7.733 4.509 -17.136 1.00 57.47 72 LEU A C 1
ATOM 550 O O . LEU A 1 72 ? 6.532 4.250 -17.016 1.00 57.47 72 LEU A O 1
ATOM 554 N N . ILE A 1 73 ? 8.621 4.146 -16.211 1.00 64.44 73 ILE A N 1
ATOM 555 C CA . ILE A 1 73 ? 8.206 3.482 -14.980 1.00 64.44 73 ILE A CA 1
ATOM 556 C C . ILE A 1 73 ? 7.397 4.465 -14.146 1.00 64.44 73 ILE A C 1
ATOM 5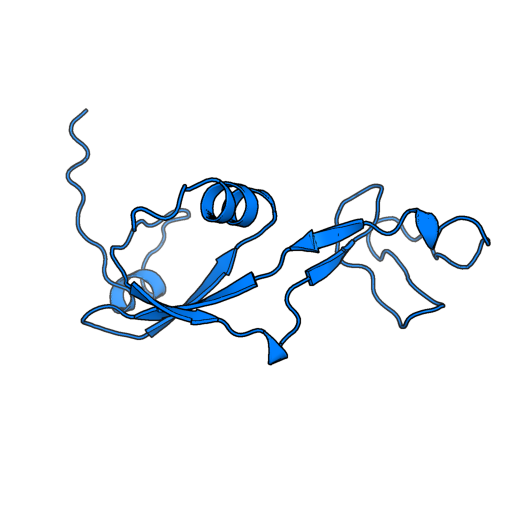58 O O . ILE A 1 73 ? 7.872 5.523 -13.744 1.00 64.44 73 ILE A O 1
ATOM 562 N N . ARG A 1 74 ? 6.138 4.103 -13.896 1.00 76.38 74 ARG A N 1
ATOM 563 C CA . ARG A 1 74 ? 5.257 4.901 -13.049 1.00 76.38 74 ARG A CA 1
ATOM 564 C C . ARG A 1 74 ? 5.457 4.471 -11.608 1.00 76.38 74 ARG A C 1
ATOM 566 O O . ARG A 1 74 ? 5.180 3.319 -11.272 1.00 76.38 74 ARG A O 1
ATOM 573 N N . CYS A 1 75 ? 5.890 5.399 -10.765 1.00 85.94 75 CYS A N 1
ATOM 574 C CA . CYS A 1 75 ? 5.782 5.237 -9.323 1.00 85.94 75 CYS A CA 1
ATOM 575 C C . CYS A 1 75 ? 4.305 5.356 -8.934 1.00 85.94 75 CYS A C 1
ATOM 577 O O . CYS A 1 75 ? 3.636 6.323 -9.297 1.00 85.94 75 CYS A O 1
ATOM 579 N N . ARG A 1 76 ? 3.798 4.338 -8.245 1.00 90.75 76 ARG A N 1
ATOM 580 C CA . ARG A 1 76 ? 2.425 4.254 -7.739 1.00 90.75 76 ARG A CA 1
ATOM 581 C C . ARG A 1 76 ? 2.470 4.253 -6.221 1.00 90.75 76 ARG A C 1
ATOM 583 O O . ARG A 1 76 ? 3.296 3.535 -5.652 1.00 90.75 76 ARG A O 1
ATOM 590 N N . PHE A 1 77 ? 1.602 5.023 -5.576 1.00 92.69 77 PHE A N 1
ATOM 591 C CA . PHE A 1 77 ? 1.531 5.069 -4.120 1.00 92.69 77 PHE A CA 1
ATOM 592 C C . PHE A 1 77 ? 1.122 3.710 -3.538 1.00 92.69 77 PHE A C 1
ATOM 594 O O . PHE A 1 77 ? 0.275 2.997 -4.082 1.00 92.69 77 PHE A O 1
ATOM 601 N N . LEU A 1 78 ? 1.759 3.360 -2.422 1.00 94.00 78 LEU A N 1
ATOM 602 C CA . LEU A 1 78 ? 1.463 2.191 -1.598 1.00 94.00 78 LEU A CA 1
ATOM 603 C C . LEU A 1 78 ? 1.731 2.567 -0.145 1.00 94.00 78 LEU A C 1
ATOM 605 O O . LEU A 1 78 ? 2.694 2.119 0.479 1.00 94.00 78 LEU A O 1
ATOM 609 N N . VAL A 1 79 ? 0.903 3.472 0.359 1.00 94.25 79 VAL A N 1
ATOM 610 C CA . VAL A 1 79 ? 1.084 4.054 1.683 1.00 94.25 79 VAL A CA 1
ATOM 611 C C . VAL A 1 79 ? 0.383 3.167 2.700 1.00 94.25 79 VAL A C 1
ATOM 613 O O . VAL A 1 79 ? -0.787 2.831 2.531 1.00 94.25 79 VAL A O 1
ATOM 616 N N . ARG A 1 80 ? 1.109 2.758 3.739 1.00 95.94 80 ARG A N 1
ATOM 617 C CA . ARG A 1 80 ? 0.594 1.888 4.798 1.00 95.94 80 ARG A CA 1
ATOM 618 C C . ARG A 1 80 ? 0.367 2.695 6.063 1.00 95.94 80 ARG A C 1
ATOM 620 O O . ARG A 1 80 ? 1.275 3.388 6.517 1.00 95.94 80 ARG A O 1
ATOM 627 N N . PHE A 1 81 ? -0.822 2.554 6.622 1.00 94.44 81 PHE A N 1
ATOM 628 C CA . PHE A 1 81 ? -1.223 3.178 7.871 1.00 94.44 81 PHE A CA 1
ATOM 629 C C . PHE A 1 81 ? -1.457 2.096 8.906 1.00 94.44 81 PHE A C 1
ATOM 631 O O . PHE A 1 81 ? -2.186 1.139 8.639 1.00 94.44 81 PHE A O 1
ATOM 638 N N . GLU A 1 82 ? -0.875 2.270 10.082 1.00 95.44 82 GLU A N 1
ATOM 639 C CA . GLU A 1 82 ? -1.387 1.606 11.269 1.00 95.44 82 GLU A CA 1
ATOM 640 C C . GLU A 1 82 ? -2.676 2.322 11.672 1.00 95.44 82 GLU A C 1
ATOM 642 O O . GLU A 1 82 ? -2.705 3.549 11.807 1.00 95.44 82 GLU A O 1
ATOM 647 N N . VAL A 1 83 ? -3.758 1.560 11.788 1.00 94.50 83 VAL A N 1
ATOM 648 C CA . VAL A 1 83 ? -5.068 2.061 12.195 1.00 94.50 83 VAL A CA 1
ATOM 649 C C . VAL A 1 83 ? -5.525 1.322 13.434 1.00 94.50 83 VAL A C 1
ATOM 651 O O . VAL A 1 83 ? -5.379 0.106 13.524 1.00 94.50 83 VAL A O 1
ATOM 654 N N . GLN A 1 84 ? -6.097 2.058 14.376 1.00 95.19 84 GLN A N 1
ATOM 655 C CA . GLN A 1 84 ? -6.545 1.520 15.647 1.00 95.19 84 GLN A CA 1
ATOM 656 C C . GLN A 1 84 ? -7.980 1.957 15.933 1.00 95.19 84 GLN A C 1
ATOM 658 O O . GLN A 1 84 ? -8.348 3.119 15.733 1.00 95.19 84 GLN A O 1
ATOM 663 N N . ASP A 1 85 ? -8.782 1.025 16.436 1.00 93.00 85 ASP A N 1
ATOM 664 C CA . ASP A 1 85 ? -10.041 1.327 17.101 1.00 93.00 85 ASP A CA 1
ATOM 665 C C . ASP A 1 85 ? -10.027 0.810 18.547 1.00 93.00 85 ASP A C 1
ATOM 667 O O . ASP A 1 85 ? -9.000 0.405 19.086 1.00 93.00 85 ASP A O 1
ATOM 671 N N . HIS A 1 86 ? -11.172 0.867 19.220 1.00 91.88 86 HIS A N 1
ATOM 672 C CA . HIS A 1 86 ? -11.293 0.435 20.613 1.00 91.88 86 HIS A CA 1
ATOM 673 C C . HIS A 1 86 ? -11.215 -1.092 20.802 1.00 91.88 86 HIS A C 1
ATOM 675 O O . HIS A 1 86 ? -11.280 -1.558 21.938 1.00 91.88 86 HIS A O 1
ATOM 681 N N . THR A 1 87 ? -11.124 -1.871 19.722 1.00 92.56 87 THR A N 1
ATOM 682 C CA . THR A 1 87 ? -11.101 -3.336 19.760 1.00 92.56 87 THR A CA 1
ATOM 683 C C . THR A 1 87 ? -9.784 -3.939 19.301 1.00 92.56 87 THR A C 1
ATOM 685 O O . THR A 1 87 ? -9.405 -4.972 19.846 1.00 92.56 87 THR A O 1
ATOM 688 N N . ASP A 1 88 ? -9.113 -3.351 18.306 1.00 92.94 88 ASP A N 1
ATOM 689 C CA . ASP A 1 88 ? -7.900 -3.926 17.715 1.00 92.94 88 ASP A CA 1
ATOM 690 C C . ASP A 1 88 ? -7.116 -2.899 16.872 1.00 92.94 88 ASP A C 1
ATOM 692 O O . ASP A 1 88 ? -7.541 -1.752 16.693 1.00 92.94 88 ASP A O 1
ATOM 696 N N . THR A 1 89 ? -5.991 -3.345 16.313 1.00 93.12 89 THR A N 1
ATOM 697 C CA . THR A 1 89 ? -5.155 -2.618 15.353 1.00 93.12 89 THR A CA 1
ATOM 698 C C . THR A 1 89 ? -5.089 -3.373 14.022 1.00 93.12 89 THR A C 1
ATOM 700 O O . THR A 1 89 ? -5.086 -4.602 13.975 1.00 93.12 89 THR A O 1
ATOM 703 N N . ALA A 1 90 ? -5.002 -2.648 12.907 1.00 93.50 90 ALA A N 1
ATOM 704 C CA . ALA A 1 90 ? -4.791 -3.216 11.578 1.00 93.50 90 ALA A CA 1
ATOM 705 C C . ALA A 1 90 ? -3.871 -2.344 10.714 1.00 93.50 90 ALA A C 1
ATOM 707 O O . ALA A 1 90 ? -3.564 -1.202 11.051 1.00 93.50 90 ALA A O 1
ATOM 708 N N . ILE A 1 91 ? -3.449 -2.887 9.567 1.00 93.69 91 ILE A N 1
ATOM 709 C CA . ILE A 1 91 ? -2.731 -2.134 8.534 1.00 93.69 91 ILE A CA 1
ATOM 710 C C . ILE A 1 91 ? -3.672 -1.867 7.367 1.00 93.69 91 ILE A C 1
ATOM 712 O O . ILE A 1 91 ? -4.124 -2.799 6.699 1.00 93.69 91 ILE A O 1
ATOM 716 N N . PHE A 1 92 ? -3.929 -0.592 7.090 1.00 93.62 92 PHE A N 1
ATOM 717 C CA . PHE A 1 92 ? -4.646 -0.159 5.893 1.00 93.62 92 PHE A CA 1
ATOM 718 C C . PHE A 1 92 ? -3.654 0.297 4.826 1.00 93.62 92 PHE A C 1
ATOM 720 O O . PHE A 1 92 ? -2.616 0.887 5.128 1.00 93.62 92 PHE A O 1
ATOM 727 N N . VAL A 1 93 ? -3.972 0.017 3.562 1.00 94.12 93 VAL A N 1
ATOM 728 C CA . VAL A 1 93 ? -3.140 0.382 2.412 1.00 94.12 93 VAL A CA 1
ATOM 729 C C . VAL A 1 93 ? -3.902 1.373 1.541 1.00 94.12 93 VAL A C 1
ATOM 731 O O . VAL A 1 93 ? -4.965 1.042 1.024 1.00 94.12 93 VAL A O 1
ATOM 734 N N . ALA A 1 94 ? -3.344 2.566 1.359 1.00 93.81 94 ALA A N 1
ATOM 735 C CA . ALA A 1 94 ? -3.851 3.575 0.438 1.00 93.81 94 ALA A CA 1
ATOM 736 C C . ALA A 1 94 ? -3.067 3.534 -0.879 1.00 93.81 94 ALA A C 1
ATOM 738 O O . ALA A 1 94 ? -1.829 3.573 -0.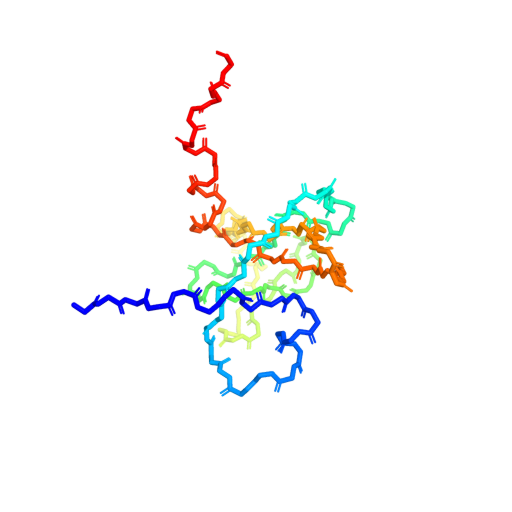884 1.00 93.81 94 ALA A O 1
ATOM 739 N N . LEU A 1 95 ? -3.796 3.472 -1.993 1.00 93.62 95 LEU A N 1
ATOM 740 C CA . LEU A 1 95 ? -3.247 3.579 -3.341 1.00 93.62 95 LEU A CA 1
ATOM 741 C C . LEU A 1 95 ? -3.422 5.018 -3.853 1.00 93.62 95 LEU A C 1
ATOM 743 O O . LEU A 1 95 ? -3.817 5.917 -3.111 1.00 93.62 95 LEU A O 1
ATOM 747 N N . ASP A 1 96 ? -3.089 5.262 -5.124 1.00 91.38 96 ASP A N 1
ATOM 748 C CA . ASP A 1 96 ? -3.062 6.613 -5.704 1.00 91.38 96 ASP A CA 1
ATOM 749 C C . ASP A 1 96 ? -4.345 7.424 -5.453 1.00 91.38 96 ASP A C 1
ATOM 751 O O . ASP A 1 96 ? -4.258 8.606 -5.121 1.00 91.38 96 ASP A O 1
ATOM 755 N N . SER A 1 97 ? -5.526 6.816 -5.617 1.00 91.19 97 SER A N 1
ATOM 756 C CA . SER A 1 97 ? -6.815 7.494 -5.429 1.00 91.19 97 SER A CA 1
ATOM 757 C C . SER A 1 97 ? -7.024 7.931 -3.985 1.00 91.19 97 SER A C 1
ATOM 759 O O . SER A 1 97 ? -7.400 9.077 -3.734 1.00 91.19 97 SER A O 1
ATOM 761 N N . GLU A 1 98 ? -6.746 7.048 -3.028 1.00 92.00 98 GLU A N 1
ATOM 762 C CA . GLU A 1 98 ? -6.925 7.336 -1.607 1.00 92.00 98 GLU A CA 1
ATOM 763 C C . GLU A 1 98 ? -5.910 8.383 -1.141 1.00 92.00 98 GLU A C 1
ATOM 765 O O . GLU A 1 98 ? -6.287 9.340 -0.468 1.00 92.00 98 GLU A O 1
ATOM 770 N N . VAL A 1 99 ? -4.646 8.278 -1.566 1.00 90.88 99 VAL A N 1
ATOM 771 C CA . VAL A 1 99 ? -3.605 9.264 -1.231 1.00 90.88 99 VAL A CA 1
ATOM 772 C C . VAL A 1 99 ? -3.942 10.644 -1.791 1.00 90.88 99 VAL A C 1
ATOM 774 O O . VAL A 1 99 ? -3.830 11.638 -1.077 1.00 90.88 99 VAL A O 1
ATOM 777 N N . GLN A 1 100 ? -4.406 10.731 -3.041 1.00 89.69 100 GLN A N 1
ATOM 778 C CA . GLN A 1 100 ? -4.833 12.011 -3.611 1.00 89.69 100 GLN A CA 1
ATOM 779 C C . GLN A 1 100 ? -5.992 12.633 -2.829 1.00 89.69 100 GLN A C 1
ATOM 781 O O . GLN A 1 100 ? -6.014 13.850 -2.660 1.00 89.69 100 GLN A O 1
ATOM 786 N N . ASN A 1 101 ? -6.930 11.825 -2.334 1.00 89.19 101 ASN A N 1
ATOM 787 C CA . ASN A 1 101 ? -8.031 12.317 -1.509 1.00 89.19 101 ASN A CA 1
ATOM 788 C C . ASN A 1 101 ? -7.554 12.800 -0.135 1.00 89.19 101 ASN A C 1
ATOM 790 O O . ASN A 1 101 ? -8.036 13.828 0.333 1.00 89.19 101 ASN A O 1
ATOM 794 N N . LEU A 1 102 ? -6.592 12.106 0.481 1.00 86.12 102 LEU A N 1
ATOM 795 C CA . LEU A 1 102 ? -6.014 12.487 1.774 1.00 86.12 102 LEU A CA 1
ATOM 796 C C . LEU A 1 102 ? -5.248 13.816 1.692 1.00 86.12 102 LEU A C 1
ATOM 798 O O . LEU A 1 102 ? -5.451 14.693 2.524 1.00 86.12 102 LEU A O 1
ATOM 802 N N . VAL A 1 103 ? -4.409 14.000 0.668 1.00 84.69 103 VAL A N 1
ATOM 803 C CA . VAL A 1 103 ? -3.562 15.203 0.524 1.00 84.69 103 VAL A CA 1
ATOM 804 C C . VAL A 1 103 ? -4.363 16.437 0.093 1.00 84.69 103 VAL A C 1
ATOM 806 O O . VAL A 1 103 ? -3.967 17.565 0.369 1.00 84.69 103 VAL A O 1
ATOM 809 N N . ARG A 1 104 ? -5.503 16.250 -0.583 1.00 75.81 104 ARG A N 1
ATOM 810 C CA . ARG A 1 104 ? -6.375 17.357 -1.009 1.00 75.81 104 ARG A CA 1
ATOM 811 C C . ARG A 1 104 ? -7.208 17.954 0.120 1.00 75.81 104 ARG A C 1
ATOM 813 O O . ARG A 1 104 ? -7.863 18.968 -0.116 1.00 75.81 104 ARG A O 1
ATOM 820 N N . GLN A 1 105 ? -7.219 17.355 1.310 1.00 59.50 105 GLN A N 1
ATOM 821 C CA . GLN A 1 105 ? -7.900 17.967 2.442 1.00 59.50 105 GLN A CA 1
ATOM 822 C C . GLN A 1 105 ? -7.045 19.125 2.973 1.00 59.50 105 GLN A C 1
ATOM 824 O O . GLN A 1 105 ? -5.910 18.888 3.395 1.00 59.50 105 GLN A O 1
ATOM 829 N N . PRO A 1 106 ? -7.536 20.381 2.932 1.00 53.09 106 PRO A N 1
ATOM 830 C CA . PRO A 1 106 ? -6.832 21.476 3.578 1.00 53.09 106 PRO A CA 1
ATOM 831 C C . PRO A 1 106 ? -6.695 21.136 5.060 1.00 53.09 106 PRO A C 1
ATOM 833 O O . PRO A 1 106 ? -7.655 20.682 5.685 1.00 53.09 106 PRO A O 1
ATOM 836 N N . GLN A 1 107 ? -5.500 21.333 5.614 1.00 49.03 107 GLN A N 1
ATOM 837 C CA . GLN A 1 107 ? -5.323 21.221 7.053 1.00 49.03 107 GLN A CA 1
ATOM 838 C C . GLN A 1 107 ? -6.203 22.291 7.701 1.00 49.03 107 GLN A C 1
ATOM 840 O O . GLN A 1 107 ? -5.955 23.483 7.537 1.00 49.03 107 GLN A O 1
ATOM 845 N N . LEU A 1 108 ? -7.273 21.865 8.371 1.00 45.62 108 LEU A N 1
ATOM 846 C CA . LEU A 1 108 ? -8.018 22.720 9.286 1.00 45.62 108 LEU A CA 1
ATOM 847 C C . LEU A 1 108 ? -7.126 22.912 10.517 1.00 45.62 108 LEU A C 1
ATOM 849 O O . LEU A 1 108 ? -7.189 22.124 11.458 1.00 45.62 108 LEU A O 1
ATOM 853 N N . SER A 1 109 ? -6.230 23.897 10.434 1.00 38.34 109 SER A N 1
ATOM 854 C CA . SER A 1 109 ? -5.522 24.481 11.575 1.00 38.34 109 SE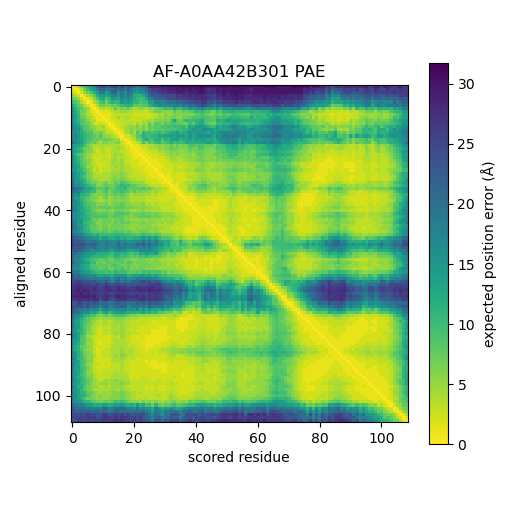R A CA 1
ATOM 855 C C . SER A 1 109 ? -6.381 25.548 12.232 1.00 38.34 109 SER A C 1
ATOM 857 O O . SER A 1 109 ? -6.880 26.404 11.461 1.00 38.34 109 SER A O 1
#

Radius of gyration: 18.31 Å; Cα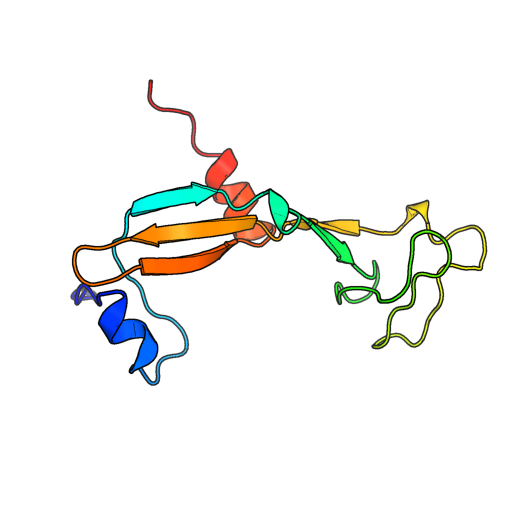 contacts (8 Å, |Δi|>4): 160; chains: 1; bounding box: 50×37×45 Å

Solvent-accessible surface area (backbone atoms only — not comparable to full-atom values): 6800 Å² total; per-residue (Å²): 133,85,78,78,76,69,78,41,51,63,68,48,57,85,73,52,97,62,96,76,82,69,62,80,64,46,77,78,45,74,50,56,93,78,43,48,54,43,53,17,32,73,87,75,63,46,68,44,43,73,55,100,73,54,35,28,27,85,89,75,74,45,68,31,74,68,94,68,36,77,88,49,53,38,78,40,48,42,37,38,29,38,31,35,46,100,77,35,74,49,78,47,76,33,40,57,70,53,47,55,57,60,70,68,51,77,83,89,123

Nearest PDB structures (foldseek):
  1l1o-assembly1_F  TM=7.211E-01  e=1.303E-03  Homo sapiens
  8rk2-assembly1_A  TM=6.934E-01  e=3.633E-03  Homo sapiens
  8oej-assembly1_D  TM=6.185E-01  e=2.379E-02  Pyrococcus abyssi
  8oel-assembly1_D  TM=6.184E-01  e=2.379E-02  Pyrococcus abyssi
  8c5z-assembly1_A  TM=6.814E-01  e=2.601E-01  Pyrococcus abyssi

Mean predicted aligned error: 9.09 Å

pLDDT: mean 79.73, std 16.35, range [34.16, 96.25]